Protein AF-A0A2E8F4E9-F1 (afdb_monomer)

Structure (mmCIF, N/CA/C/O backbone):
data_AF-A0A2E8F4E9-F1
#
_entry.id   AF-A0A2E8F4E9-F1
#
loop_
_atom_site.group_PDB
_atom_site.id
_atom_site.type_symbol
_atom_site.label_atom_id
_atom_site.label_alt_id
_atom_site.label_comp_id
_atom_site.label_asym_id
_atom_site.label_entity_id
_atom_site.label_seq_id
_atom_site.pdbx_PDB_ins_code
_atom_site.Cartn_x
_atom_site.Cartn_y
_atom_site.Cartn_z
_atom_site.occupancy
_atom_site.B_iso_or_equiv
_atom_site.auth_seq_id
_atom_site.auth_comp_id
_atom_site.auth_asym_id
_atom_site.auth_atom_id
_atom_site.pdbx_PDB_model_num
ATOM 1 N N . MET A 1 1 ? -16.535 14.340 0.331 1.00 29.12 1 MET A N 1
ATOM 2 C CA . MET A 1 1 ? -15.526 13.478 -0.335 1.00 29.12 1 MET A CA 1
ATOM 3 C C . MET A 1 1 ? -14.660 12.882 0.769 1.00 29.12 1 MET A C 1
ATOM 5 O O . MET A 1 1 ? -14.200 13.651 1.604 1.00 29.12 1 MET A O 1
ATOM 9 N N . ASN A 1 2 ? -14.505 11.556 0.851 1.00 28.09 2 ASN A N 1
ATOM 10 C CA . ASN A 1 2 ? -13.682 10.940 1.905 1.00 28.09 2 ASN A CA 1
ATOM 11 C C . ASN A 1 2 ? -12.221 11.308 1.661 1.00 28.09 2 ASN A C 1
ATOM 13 O O . ASN A 1 2 ? -11.731 11.204 0.534 1.00 28.09 2 ASN A O 1
ATOM 17 N N . GLN A 1 3 ? -11.556 11.822 2.688 1.00 34.25 3 GLN A N 1
ATOM 18 C CA . GLN A 1 3 ? -10.202 12.332 2.548 1.00 34.25 3 GLN A CA 1
ATOM 19 C C . GLN A 1 3 ? -9.229 11.161 2.527 1.00 34.25 3 GLN A C 1
ATOM 21 O O . GLN A 1 3 ? -9.122 10.419 3.496 1.00 34.25 3 GLN A O 1
ATOM 26 N N . ILE A 1 4 ? -8.528 11.005 1.409 1.00 37.41 4 ILE A N 1
ATOM 27 C CA . ILE A 1 4 ? -7.525 9.964 1.223 1.00 37.41 4 ILE A CA 1
ATOM 28 C C . ILE A 1 4 ? -6.157 10.594 1.475 1.00 37.41 4 ILE A C 1
ATOM 30 O O . ILE A 1 4 ? -5.684 11.411 0.686 1.00 37.41 4 ILE A O 1
ATOM 34 N N . HIS A 1 5 ? -5.528 10.239 2.595 1.00 39.94 5 HIS A N 1
ATOM 35 C CA . HIS A 1 5 ? -4.196 10.734 2.953 1.00 39.94 5 HIS A CA 1
ATOM 36 C C . HIS A 1 5 ? -3.136 9.811 2.345 1.00 39.94 5 HIS A C 1
ATOM 38 O O . HIS A 1 5 ? -2.947 8.694 2.822 1.00 39.94 5 HIS A O 1
ATOM 44 N N . PHE A 1 6 ? -2.478 10.262 1.273 1.00 36.12 6 PHE A N 1
ATOM 45 C CA . PHE A 1 6 ? -1.512 9.472 0.502 1.00 36.12 6 PHE A CA 1
ATOM 46 C C . PHE A 1 6 ? -0.058 9.702 0.936 1.00 36.12 6 PHE A C 1
ATOM 48 O O . PHE A 1 6 ? 0.428 10.829 0.970 1.00 36.12 6 PHE A O 1
ATOM 55 N N . SER A 1 7 ? 0.702 8.620 1.116 1.00 3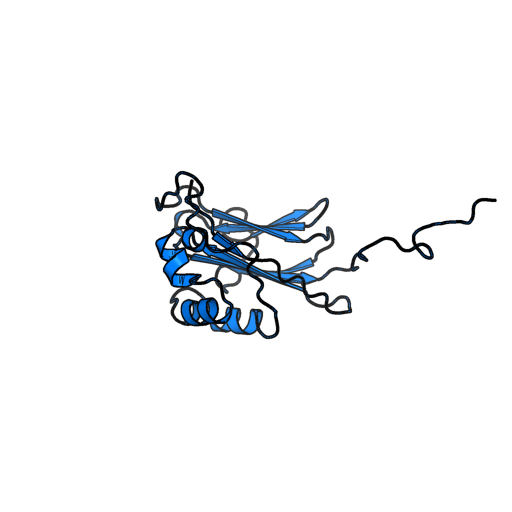6.03 7 SER A N 1
ATOM 56 C CA . SER A 1 7 ? 2.171 8.623 0.996 1.00 36.03 7 SER A CA 1
ATOM 57 C C . SER A 1 7 ? 2.674 7.199 0.681 1.00 36.03 7 SER A C 1
ATOM 59 O O . SER A 1 7 ? 2.012 6.240 1.065 1.00 36.03 7 SER A O 1
ATOM 61 N N . SER A 1 8 ? 3.776 6.905 -0.016 1.00 38.22 8 SER A N 1
ATOM 62 C CA . SER A 1 8 ? 4.520 7.565 -1.094 1.00 38.22 8 SER A CA 1
ATOM 63 C C . SER A 1 8 ? 5.255 6.486 -1.917 1.00 38.22 8 SER A C 1
ATOM 65 O O . SER A 1 8 ? 5.292 5.320 -1.539 1.00 38.22 8 SER A O 1
ATO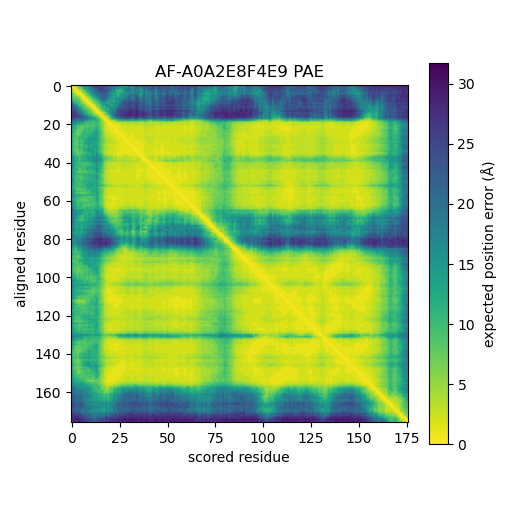M 67 N N . VAL A 1 9 ? 5.869 6.869 -3.041 1.00 39.09 9 VAL A N 1
ATOM 68 C CA . VAL A 1 9 ? 6.635 5.974 -3.925 1.00 39.09 9 VAL A CA 1
ATOM 69 C C . VAL A 1 9 ? 8.072 5.780 -3.422 1.00 39.09 9 VAL A C 1
ATOM 71 O O . VAL A 1 9 ? 8.901 6.686 -3.548 1.00 39.09 9 VAL A O 1
ATOM 74 N N . THR A 1 10 ? 8.409 4.579 -2.954 1.00 40.16 10 THR A N 1
ATOM 75 C CA . THR A 1 10 ? 9.799 4.120 -2.788 1.00 40.16 10 THR A CA 1
ATOM 76 C C . THR A 1 10 ? 10.324 3.527 -4.097 1.00 40.16 10 THR A C 1
ATOM 78 O O . THR A 1 10 ? 10.379 2.320 -4.288 1.00 40.16 10 THR A O 1
ATOM 81 N N . ASN A 1 11 ? 10.748 4.386 -5.027 1.00 41.53 11 ASN A N 1
ATOM 82 C CA . ASN A 1 11 ? 11.593 3.952 -6.142 1.00 41.53 11 ASN A CA 1
ATOM 83 C C . ASN A 1 11 ? 13.047 3.932 -5.661 1.00 41.53 11 ASN A C 1
ATOM 85 O O . ASN A 1 11 ? 13.760 4.924 -5.799 1.00 41.53 11 ASN A O 1
ATOM 89 N N . VAL A 1 12 ? 13.492 2.816 -5.083 1.00 42.34 12 VAL A N 1
ATOM 90 C CA . VAL A 1 12 ? 14.931 2.571 -4.934 1.00 42.34 12 VAL A CA 1
ATOM 91 C C . VAL A 1 12 ? 15.389 1.796 -6.164 1.00 42.34 12 VAL A C 1
ATOM 93 O O . VAL A 1 12 ? 14.951 0.672 -6.417 1.00 42.34 12 VAL A O 1
ATOM 96 N N . ARG A 1 13 ? 16.235 2.446 -6.971 1.00 46.50 13 ARG A N 1
ATOM 97 C CA . ARG A 1 13 ? 16.955 1.819 -8.081 1.00 46.50 13 ARG A CA 1
ATOM 98 C C . ARG A 1 13 ? 18.073 0.965 -7.487 1.00 46.50 13 ARG A C 1
ATOM 100 O O . ARG A 1 13 ? 19.156 1.473 -7.220 1.00 46.50 13 ARG A O 1
ATOM 107 N N . SER A 1 14 ? 17.806 -0.314 -7.266 1.00 36.91 14 SER A N 1
ATOM 108 C CA . SER A 1 14 ? 18.874 -1.295 -7.076 1.00 36.91 14 SER A CA 1
ATOM 109 C C . SER A 1 14 ? 19.534 -1.542 -8.443 1.00 36.91 14 SER A C 1
ATOM 111 O O . SER A 1 14 ? 18.808 -1.772 -9.412 1.00 36.91 14 SER A O 1
ATOM 113 N N . PRO A 1 15 ? 20.867 -1.459 -8.585 1.00 36.38 15 PRO A N 1
ATOM 114 C CA . PRO A 1 15 ? 21.525 -1.769 -9.849 1.00 36.38 15 PRO A CA 1
ATOM 115 C C . PRO A 1 15 ? 21.368 -3.269 -10.162 1.00 36.38 15 PRO A C 1
ATOM 117 O O . PRO A 1 15 ? 21.873 -4.116 -9.432 1.00 36.38 15 PRO A O 1
ATOM 120 N N . GLY A 1 16 ? 20.622 -3.584 -11.228 1.00 46.06 16 GLY A N 1
ATOM 121 C CA . GLY A 1 16 ? 20.319 -4.942 -11.708 1.00 46.06 16 GLY A CA 1
ATOM 122 C C . GLY A 1 16 ? 18.836 -5.126 -12.069 1.00 46.06 16 GLY A C 1
ATOM 123 O O . GLY A 1 16 ? 18.032 -4.224 -11.852 1.00 46.06 16 GLY A O 1
ATOM 124 N N . LEU A 1 17 ? 18.452 -6.307 -12.573 1.00 51.59 17 LEU A N 1
ATOM 125 C CA . LEU A 1 17 ? 17.052 -6.774 -12.741 1.00 51.59 17 LEU A CA 1
ATOM 126 C C . LEU A 1 17 ? 16.338 -6.993 -11.376 1.00 51.59 17 LEU A C 1
ATOM 128 O O . LEU A 1 17 ? 15.549 -7.921 -11.203 1.00 51.59 17 LEU A O 1
ATOM 132 N N . ALA A 1 18 ? 16.712 -6.200 -10.373 1.00 63.75 18 ALA A N 1
ATOM 133 C CA . ALA A 1 18 ? 16.628 -6.489 -8.952 1.00 63.75 18 ALA A CA 1
ATOM 134 C C . ALA A 1 18 ? 15.299 -6.023 -8.348 1.00 63.75 18 ALA A C 1
ATOM 136 O O . ALA A 1 18 ? 14.786 -4.958 -8.672 1.00 63.75 18 ALA A O 1
ATOM 137 N N . ASP A 1 19 ? 14.769 -6.839 -7.445 1.00 74.19 19 ASP A N 1
ATOM 138 C CA . ASP A 1 19 ? 13.473 -6.687 -6.791 1.00 74.19 19 ASP A CA 1
ATOM 139 C C . ASP A 1 19 ? 13.139 -5.259 -6.338 1.00 74.19 19 ASP A C 1
ATOM 141 O O . ASP A 1 19 ? 13.790 -4.682 -5.464 1.00 74.19 19 ASP A O 1
ATOM 145 N N . HIS A 1 20 ? 12.057 -4.718 -6.891 1.00 81.06 20 HIS A N 1
ATOM 146 C CA . HIS A 1 20 ? 11.493 -3.433 -6.512 1.00 81.06 20 HIS A CA 1
ATOM 147 C C . HIS A 1 20 ? 10.301 -3.622 -5.575 1.00 81.06 20 HIS A C 1
ATOM 149 O O . HIS A 1 20 ? 9.566 -4.605 -5.658 1.00 81.06 20 HIS A O 1
ATOM 155 N N . LYS A 1 21 ? 10.088 -2.653 -4.685 1.00 85.31 21 LYS A N 1
ATOM 156 C CA . LYS A 1 21 ? 9.056 -2.688 -3.645 1.00 85.31 21 LYS A CA 1
ATOM 157 C C . LYS A 1 21 ? 8.283 -1.376 -3.648 1.00 85.31 21 LYS A C 1
ATOM 159 O O . LYS A 1 21 ? 8.896 -0.318 -3.739 1.00 85.31 21 LYS A O 1
ATOM 164 N N . ILE A 1 22 ? 6.963 -1.430 -3.510 1.00 84.94 22 ILE A N 1
ATOM 165 C CA . ILE A 1 22 ? 6.127 -0.247 -3.269 1.00 84.94 22 ILE A CA 1
ATOM 166 C C . ILE A 1 22 ? 5.230 -0.531 -2.071 1.00 84.94 22 ILE A C 1
ATOM 168 O O . ILE A 1 22 ? 4.644 -1.606 -1.985 1.00 84.94 22 ILE A O 1
ATOM 172 N N . LEU A 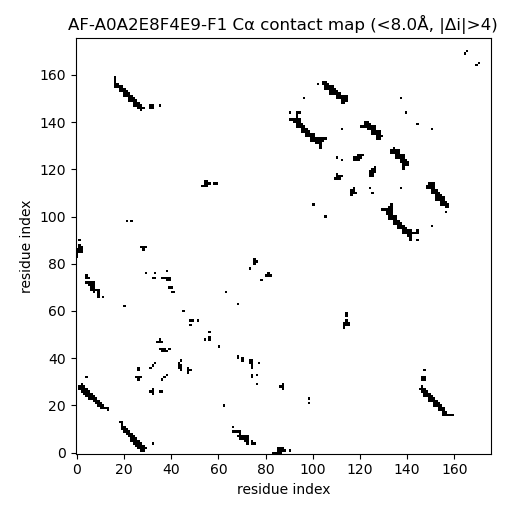1 23 ? 5.126 0.437 -1.163 1.00 86.50 23 LEU A N 1
ATOM 173 C CA . LEU A 1 23 ? 4.151 0.472 -0.079 1.00 86.50 23 LEU A CA 1
ATOM 174 C C . LEU A 1 23 ? 3.399 1.797 -0.181 1.00 86.50 23 LEU A C 1
ATOM 176 O O . LEU A 1 23 ? 4.025 2.844 -0.307 1.00 86.50 23 LEU A O 1
ATOM 180 N N . SER A 1 24 ? 2.077 1.756 -0.102 1.00 86.00 24 SER A N 1
ATOM 181 C CA . SER A 1 24 ? 1.243 2.947 0.017 1.00 86.00 24 SER A CA 1
ATOM 182 C C . SER A 1 24 ? 0.328 2.804 1.223 1.00 86.00 24 SER A C 1
ATOM 184 O O . SER A 1 24 ? -0.210 1.725 1.467 1.00 86.00 24 SER A O 1
ATOM 186 N N . ILE A 1 25 ? 0.175 3.891 1.974 1.00 85.88 25 ILE A N 1
ATOM 187 C CA . ILE A 1 25 ? -0.723 3.997 3.122 1.00 85.88 25 ILE A CA 1
ATOM 188 C C . ILE A 1 25 ? -1.850 4.979 2.803 1.00 85.88 25 ILE A C 1
ATOM 190 O O . ILE A 1 25 ? -1.627 5.985 2.126 1.00 85.88 25 ILE A O 1
ATOM 194 N N . CYS A 1 26 ? -3.047 4.659 3.282 1.00 85.38 26 CYS A N 1
ATOM 195 C CA . CYS A 1 26 ? -4.254 5.459 3.155 1.00 85.38 26 CYS A CA 1
ATOM 196 C C . CYS A 1 26 ? -5.026 5.415 4.470 1.00 85.38 26 CYS A C 1
ATOM 198 O O . CYS A 1 26 ? -5.467 4.348 4.893 1.00 85.38 26 CYS A O 1
ATOM 200 N N . ALA A 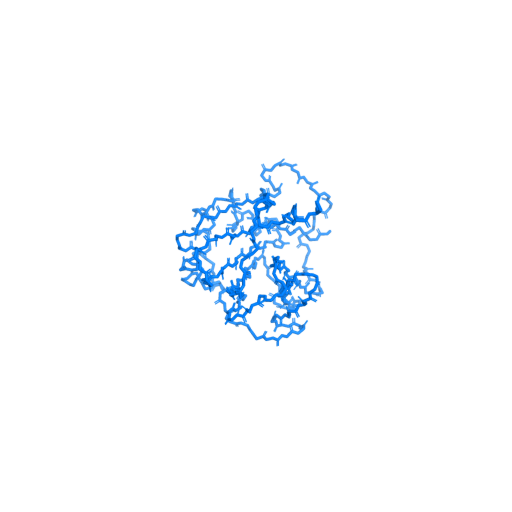1 27 ? -5.238 6.575 5.082 1.00 86.25 27 ALA A N 1
ATOM 201 C CA . ALA A 1 27 ? -6.276 6.749 6.090 1.00 86.25 27 ALA A CA 1
ATOM 202 C C . ALA A 1 27 ? -7.553 7.263 5.420 1.00 86.25 27 ALA A C 1
ATOM 204 O O . ALA A 1 27 ? -7.472 8.124 4.543 1.00 86.25 27 ALA A O 1
ATOM 205 N N . THR A 1 28 ? -8.703 6.725 5.827 1.00 84.81 28 THR A N 1
ATOM 206 C CA . THR A 1 28 ? -10.025 7.026 5.248 1.00 84.81 28 THR A CA 1
ATOM 207 C C . THR A 1 28 ? -10.808 8.070 6.045 1.00 84.81 28 THR A C 1
ATOM 209 O O . THR A 1 28 ? -11.794 8.603 5.541 1.00 84.81 28 THR A O 1
ATOM 212 N N . THR A 1 29 ? -10.361 8.376 7.267 1.00 81.88 29 THR A N 1
ATOM 213 C CA . THR A 1 29 ? -10.928 9.406 8.148 1.00 81.88 29 THR A CA 1
ATOM 214 C C . THR A 1 29 ? -9.830 10.280 8.741 1.00 81.88 29 THR A C 1
ATOM 216 O O . THR A 1 29 ? -8.664 9.875 8.837 1.00 81.88 29 THR A O 1
ATOM 219 N N . THR A 1 30 ? -10.205 11.475 9.193 1.00 78.62 30 THR A N 1
ATOM 220 C CA . THR A 1 30 ? -9.273 12.410 9.844 1.00 78.62 30 THR A CA 1
ATOM 221 C C . THR A 1 30 ? -8.690 11.801 11.118 1.00 78.62 30 THR A C 1
ATOM 223 O O . THR A 1 30 ? -7.472 11.757 11.280 1.00 78.62 30 THR A O 1
ATOM 226 N N . ALA A 1 31 ? -9.545 11.222 11.968 1.00 84.12 31 ALA A N 1
ATOM 227 C CA . ALA A 1 31 ? -9.132 10.590 13.220 1.00 84.12 31 ALA A CA 1
ATOM 228 C C . ALA A 1 31 ? -8.174 9.406 13.003 1.00 84.12 31 ALA A C 1
ATOM 230 O O . ALA A 1 31 ? -7.228 9.218 13.768 1.00 84.12 31 ALA A O 1
ATOM 231 N N . ALA A 1 32 ? -8.387 8.602 11.955 1.00 86.81 32 ALA A N 1
ATOM 232 C CA . ALA A 1 32 ? -7.472 7.516 11.624 1.00 86.81 32 ALA A CA 1
ATOM 233 C C . ALA A 1 32 ? -6.136 8.036 11.077 1.00 86.81 32 ALA A C 1
ATOM 235 O O . ALA A 1 32 ? -5.088 7.482 11.404 1.00 86.81 32 ALA A O 1
ATOM 236 N N . SER A 1 33 ? -6.158 9.112 10.289 1.00 83.19 33 SER A N 1
ATOM 237 C CA . SER A 1 33 ? -4.939 9.753 9.793 1.00 83.19 33 SER A CA 1
ATOM 238 C C . SER A 1 33 ? -4.099 10.291 10.955 1.00 83.19 33 SER A C 1
ATOM 240 O O . SER A 1 33 ? -2.940 9.907 11.103 1.00 83.19 33 SER A O 1
ATOM 242 N N . GLU A 1 34 ? -4.707 11.062 11.860 1.00 82.00 34 GLU A N 1
ATOM 243 C CA . GLU A 1 34 ? -4.047 11.593 13.061 1.00 82.00 34 GLU A CA 1
ATOM 244 C C . GLU A 1 34 ? -3.473 10.485 13.946 1.00 82.00 34 GLU A C 1
ATOM 246 O O . GLU A 1 34 ? -2.318 10.548 14.370 1.00 82.00 34 GLU A O 1
ATOM 251 N N . LYS A 1 35 ? -4.264 9.436 14.193 1.00 88.25 35 LYS A N 1
ATOM 252 C CA . LYS A 1 35 ? -3.874 8.334 15.073 1.00 88.25 35 LYS A CA 1
ATOM 253 C C . LYS A 1 35 ? -2.756 7.472 14.494 1.00 88.25 35 LYS A C 1
ATOM 255 O O . LYS A 1 35 ? -1.880 7.040 15.240 1.00 88.25 35 LYS A O 1
ATOM 260 N N . TRP A 1 36 ? -2.819 7.149 13.203 1.00 88.12 36 TRP A N 1
ATOM 261 C CA . TRP A 1 36 ? -1.965 6.115 12.617 1.00 88.12 36 TRP A CA 1
ATOM 262 C C . TRP A 1 36 ? -0.847 6.668 11.737 1.00 88.12 36 TRP A C 1
ATOM 264 O O . TRP A 1 36 ? 0.258 6.131 11.764 1.00 88.12 36 TRP A O 1
ATOM 274 N N . ILE A 1 37 ? -1.107 7.742 10.988 1.00 82.56 37 ILE A N 1
ATOM 275 C CA . ILE A 1 37 ? -0.109 8.401 10.135 1.00 82.56 37 ILE A CA 1
ATOM 276 C C . ILE A 1 37 ? 0.669 9.457 10.941 1.00 82.56 37 ILE A C 1
ATOM 278 O O . ILE A 1 37 ? 1.880 9.603 10.755 1.00 82.56 37 ILE A O 1
ATOM 282 N N . GLY A 1 38 ? 0.020 10.139 11.892 1.00 78.31 38 GLY A N 1
ATOM 283 C CA . GLY A 1 38 ? 0.677 11.056 12.833 1.00 78.31 38 GLY A CA 1
ATOM 284 C C . GLY A 1 38 ? 1.416 12.201 12.131 1.00 78.31 38 GLY A C 1
ATOM 285 O O . GLY A 1 38 ? 0.944 12.753 11.144 1.00 78.31 38 GLY A O 1
ATOM 286 N N . TYR A 1 39 ? 2.613 12.578 12.571 1.00 73.81 39 TYR A N 1
ATOM 287 C CA . TYR A 1 39 ? 3.370 13.638 11.882 1.00 73.81 39 TYR A CA 1
ATOM 288 C C . TYR A 1 39 ? 3.944 13.211 10.524 1.00 73.81 39 TYR A C 1
ATOM 290 O O . TYR A 1 39 ? 4.643 13.987 9.873 1.00 73.81 39 TYR A O 1
ATOM 298 N N . GLY A 1 40 ? 3.662 11.986 10.075 1.00 72.00 40 GLY A N 1
ATOM 299 C CA . GLY A 1 40 ? 4.134 11.503 8.792 1.00 72.00 40 GLY A CA 1
ATOM 300 C C . GLY A 1 40 ? 5.639 11.220 8.768 1.00 72.00 40 GLY A C 1
ATOM 301 O O . GLY A 1 40 ? 6.273 11.251 7.712 1.00 72.00 40 GLY A O 1
ATOM 302 N N . THR A 1 41 ? 6.244 10.946 9.922 1.00 76.56 41 THR A N 1
ATOM 303 C CA . THR A 1 41 ? 7.617 10.440 9.970 1.00 76.56 41 THR A CA 1
ATOM 304 C C . THR A 1 41 ? 7.610 8.914 9.912 1.00 76.56 41 THR A C 1
ATOM 306 O O . THR A 1 41 ? 6.662 8.265 10.357 1.00 76.56 41 THR A O 1
ATOM 309 N N . LYS A 1 42 ? 8.686 8.311 9.383 1.00 78.69 42 LYS A N 1
ATOM 310 C CA . LYS A 1 42 ? 8.848 6.847 9.402 1.00 78.69 42 LYS A CA 1
ATOM 311 C C . LYS A 1 42 ? 8.714 6.308 10.826 1.00 78.69 42 LYS A C 1
ATOM 313 O O . LYS A 1 42 ? 8.012 5.331 11.039 1.00 78.69 42 LYS A O 1
ATOM 318 N N . THR A 1 43 ? 9.380 6.951 11.781 1.00 83.38 43 THR A N 1
ATOM 319 C CA . THR A 1 43 ? 9.383 6.541 13.187 1.00 83.38 43 THR A CA 1
ATOM 320 C C . THR A 1 43 ? 7.975 6.540 13.773 1.00 83.38 43 THR A C 1
ATOM 322 O O . THR A 1 43 ? 7.573 5.531 14.348 1.00 83.38 43 THR A O 1
ATOM 325 N N . ASP A 1 44 ? 7.206 7.613 13.567 1.00 82.81 44 ASP A N 1
ATOM 326 C CA . ASP A 1 44 ? 5.845 7.722 14.106 1.00 82.81 44 ASP A CA 1
ATOM 327 C C . ASP A 1 44 ? 4.908 6.697 13.474 1.00 82.81 44 ASP A C 1
ATOM 329 O O . ASP A 1 44 ? 4.197 5.990 14.186 1.00 82.81 44 ASP A O 1
ATOM 333 N N . ILE A 1 45 ? 4.951 6.563 12.143 1.00 85.38 45 ILE A N 1
ATOM 334 C CA . ILE A 1 45 ? 4.139 5.577 11.425 1.00 85.38 45 ILE A CA 1
ATOM 335 C C . ILE A 1 45 ? 4.438 4.178 11.951 1.00 85.38 45 ILE A C 1
ATOM 337 O O . ILE A 1 45 ? 3.517 3.456 12.317 1.00 85.38 45 ILE A O 1
ATOM 341 N N . MET A 1 46 ? 5.710 3.789 12.046 1.00 88.56 46 MET 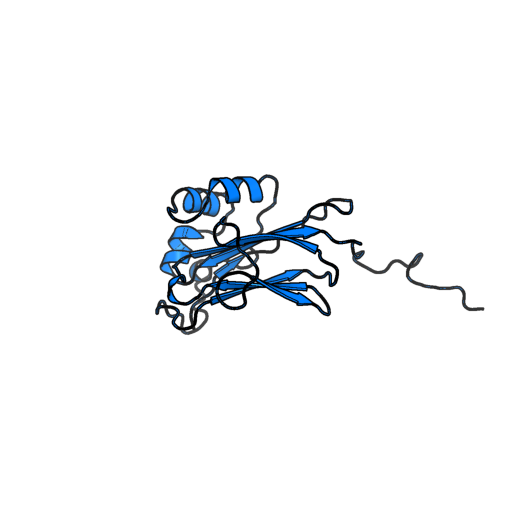A N 1
ATOM 342 C CA . MET A 1 46 ? 6.064 2.448 12.512 1.00 88.56 46 MET A CA 1
ATOM 343 C C . MET A 1 46 ? 5.653 2.222 13.974 1.00 88.56 46 MET A C 1
ATOM 345 O O . MET A 1 46 ? 5.069 1.186 14.285 1.00 88.56 46 MET A O 1
ATOM 349 N N . ALA A 1 47 ? 5.863 3.201 14.858 1.00 91.62 47 ALA A N 1
ATOM 350 C CA . ALA A 1 47 ? 5.446 3.108 16.259 1.00 91.62 47 ALA A CA 1
ATOM 351 C C . ALA A 1 47 ? 3.919 3.005 16.426 1.00 91.62 47 ALA A C 1
ATOM 353 O O . ALA A 1 47 ? 3.433 2.346 17.349 1.00 91.62 47 ALA A O 1
ATOM 354 N N . ASN A 1 48 ? 3.152 3.651 15.547 1.00 92.19 48 ASN A N 1
ATOM 355 C CA . ASN A 1 48 ? 1.695 3.594 15.562 1.00 92.19 48 ASN A CA 1
ATOM 356 C C . ASN A 1 48 ? 1.168 2.292 14.954 1.00 92.19 48 ASN A C 1
ATOM 358 O O . ASN A 1 48 ? 0.298 1.654 15.547 1.00 92.19 48 ASN A O 1
ATOM 362 N N . LEU A 1 49 ? 1.718 1.857 13.818 1.00 92.00 49 LEU A N 1
ATOM 363 C CA . LEU A 1 49 ? 1.344 0.600 13.165 1.00 92.00 49 LEU A CA 1
ATOM 364 C C . LEU A 1 49 ? 1.621 -0.622 14.048 1.00 92.00 49 LEU A C 1
ATOM 366 O O . LEU A 1 49 ? 0.833 -1.562 14.020 1.00 92.00 49 LEU A O 1
ATOM 370 N N . ALA A 1 50 ? 2.664 -0.584 14.884 1.00 94.81 50 ALA A N 1
ATOM 371 C CA . ALA A 1 50 ? 2.956 -1.636 15.863 1.00 94.81 50 ALA A CA 1
ATOM 372 C C . ALA A 1 50 ? 1.809 -1.879 16.865 1.00 94.81 50 ALA A C 1
ATOM 374 O O . ALA A 1 50 ? 1.716 -2.947 17.463 1.00 94.81 50 ALA A O 1
ATOM 375 N N . LYS A 1 51 ? 0.919 -0.895 17.051 1.00 95.94 51 LYS A N 1
ATOM 376 C CA . LYS A 1 51 ? -0.242 -0.970 17.953 1.00 95.94 51 LYS A CA 1
ATOM 377 C C . LYS A 1 51 ? -1.526 -1.390 17.228 1.00 95.94 51 LYS A C 1
ATOM 379 O O . LYS A 1 51 ? -2.580 -1.478 17.857 1.00 95.94 51 LYS A O 1
ATOM 384 N N . HIS A 1 52 ? -1.481 -1.583 15.909 1.00 95.19 52 HIS A N 1
ATOM 385 C CA . HIS A 1 52 ? -2.664 -1.870 15.108 1.00 95.19 52 HIS A CA 1
ATOM 386 C C . HIS A 1 52 ? -2.955 -3.377 15.079 1.00 95.19 52 HIS A C 1
ATOM 388 O O . HIS A 1 52 ? -2.157 -4.167 14.593 1.00 95.19 52 HIS A O 1
ATOM 394 N N . ASN A 1 53 ? -4.138 -3.787 15.538 1.00 93.88 53 ASN A N 1
ATOM 395 C CA . ASN A 1 53 ? -4.514 -5.201 15.702 1.00 93.88 53 ASN A CA 1
ATOM 396 C C . ASN A 1 53 ? -4.690 -5.984 14.384 1.00 93.88 53 ASN A C 1
ATOM 398 O O . ASN A 1 53 ? -4.494 -7.194 14.344 1.00 93.88 53 ASN A O 1
ATOM 402 N N . ARG A 1 54 ? -5.095 -5.302 13.310 1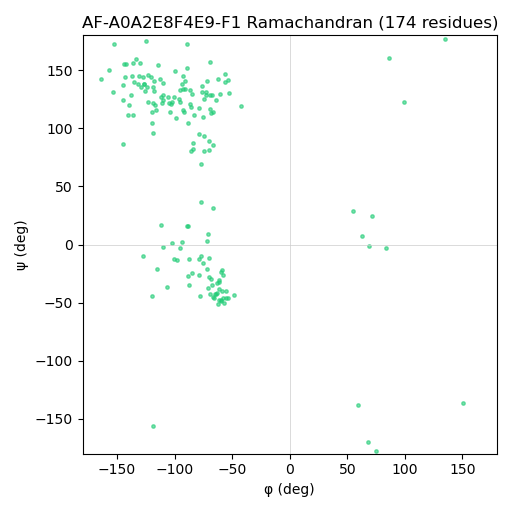.00 95.19 54 ARG A N 1
ATOM 403 C CA . ARG A 1 54 ? -5.411 -5.915 12.008 1.00 95.19 54 ARG A CA 1
ATOM 404 C C . ARG A 1 54 ? -4.213 -6.043 11.061 1.00 95.19 54 ARG A C 1
ATOM 406 O O . ARG A 1 54 ? -4.209 -6.903 10.179 1.00 95.19 54 ARG A O 1
ATOM 413 N N . ILE A 1 55 ? -3.226 -5.161 11.210 1.00 95.69 55 ILE A N 1
ATOM 414 C CA . ILE A 1 55 ? -2.104 -5.030 10.277 1.00 95.69 55 ILE A CA 1
ATOM 415 C C . ILE A 1 55 ? -1.015 -6.009 10.689 1.00 95.69 55 ILE A C 1
ATOM 417 O O . ILE A 1 55 ? -0.638 -6.066 11.858 1.00 95.69 55 ILE A O 1
ATOM 421 N N . LYS A 1 56 ? -0.465 -6.755 9.726 1.00 97.44 56 LYS A N 1
ATOM 422 C CA . LYS A 1 56 ? 0.708 -7.603 9.975 1.00 97.44 56 LYS A CA 1
ATOM 423 C C . LYS A 1 56 ? 1.965 -6.748 10.082 1.00 97.44 56 LYS A C 1
ATOM 425 O O . LYS A 1 56 ? 2.714 -6.618 9.115 1.00 97.44 56 LYS A O 1
ATOM 430 N N . PHE A 1 57 ? 2.170 -6.160 11.258 1.00 95.25 57 PHE A N 1
ATOM 431 C CA . PHE A 1 57 ? 3.266 -5.233 11.517 1.00 95.25 57 PHE A CA 1
ATOM 432 C C . PHE A 1 57 ? 4.637 -5.833 11.192 1.00 95.25 57 PHE A C 1
ATOM 434 O O . PHE A 1 57 ? 5.388 -5.196 10.464 1.00 95.25 57 PHE A O 1
ATOM 441 N N . ASP A 1 58 ? 4.914 -7.071 11.606 1.00 96.00 58 ASP A N 1
ATOM 442 C CA . ASP A 1 58 ? 6.202 -7.737 11.348 1.00 96.00 58 ASP A CA 1
ATOM 443 C C . ASP A 1 58 ? 6.552 -7.775 9.853 1.00 96.00 58 ASP A C 1
ATOM 445 O O . ASP A 1 58 ? 7.689 -7.526 9.453 1.00 96.00 58 ASP A O 1
ATOM 449 N N . TYR A 1 59 ? 5.549 -8.026 9.001 1.00 94.31 59 TYR A N 1
ATOM 450 C CA . TYR A 1 59 ? 5.733 -7.976 7.554 1.00 94.31 59 TYR A CA 1
ATOM 451 C C . TYR A 1 59 ? 6.029 -6.551 7.078 1.00 94.31 59 TYR A C 1
ATOM 453 O O . TYR A 1 59 ? 6.924 -6.357 6.260 1.00 94.31 59 TYR A O 1
ATOM 461 N N . ILE A 1 60 ? 5.284 -5.553 7.562 1.00 91.06 60 ILE A N 1
ATOM 462 C CA . ILE A 1 60 ? 5.479 -4.154 7.159 1.00 91.06 60 ILE A CA 1
ATOM 463 C C . ILE A 1 60 ? 6.859 -3.655 7.593 1.00 91.06 60 ILE A C 1
ATOM 465 O O . ILE A 1 60 ? 7.545 -3.014 6.798 1.00 91.06 60 ILE A O 1
ATOM 469 N N . GLU A 1 61 ? 7.283 -3.980 8.814 1.00 90.81 61 GLU A N 1
ATOM 470 C CA . GLU A 1 61 ? 8.593 -3.625 9.351 1.00 90.81 61 GLU A CA 1
ATOM 471 C C . GLU A 1 61 ? 9.725 -4.202 8.504 1.00 90.81 61 GLU A C 1
ATOM 473 O O . GLU A 1 61 ? 10.626 -3.461 8.095 1.00 90.81 61 GLU A O 1
ATOM 478 N N . ASP A 1 62 ? 9.654 -5.491 8.169 1.00 89.81 62 ASP A N 1
ATOM 479 C CA . ASP A 1 62 ? 10.624 -6.109 7.271 1.00 89.81 62 ASP A CA 1
ATOM 480 C C . ASP A 1 62 ? 10.579 -5.498 5.862 1.00 89.81 62 ASP A C 1
ATOM 482 O O . ASP A 1 62 ? 11.613 -5.178 5.268 1.00 89.81 62 ASP A O 1
ATOM 486 N N . PHE A 1 63 ? 9.378 -5.245 5.337 1.00 86.69 63 PHE A N 1
ATOM 487 C CA . PHE A 1 63 ? 9.191 -4.706 3.994 1.00 86.69 63 PHE A CA 1
ATOM 488 C C . PHE A 1 63 ? 9.879 -3.350 3.800 1.00 86.69 63 PHE A C 1
ATOM 490 O O . PHE A 1 63 ? 10.476 -3.114 2.745 1.00 86.69 63 PHE A O 1
ATOM 497 N N . VAL A 1 64 ? 9.821 -2.475 4.811 1.0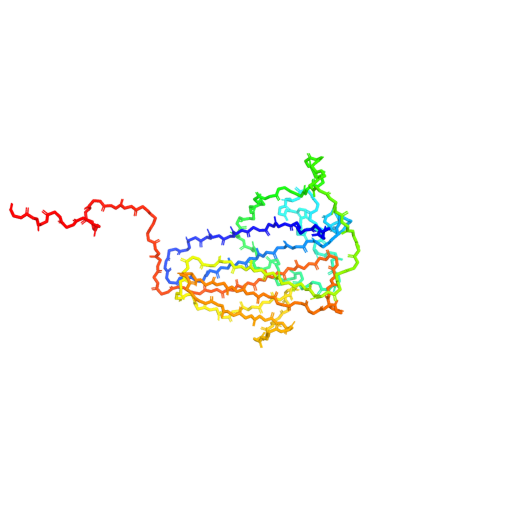0 82.62 64 VAL A N 1
ATOM 498 C CA . VAL A 1 64 ? 10.398 -1.117 4.781 1.00 82.62 64 VAL A CA 1
ATOM 499 C C . VAL A 1 64 ? 11.818 -1.032 5.351 1.00 82.62 64 VAL A C 1
ATOM 501 O O . VAL A 1 64 ? 12.394 0.066 5.435 1.00 82.62 64 VAL A O 1
ATOM 504 N N . ARG A 1 65 ? 12.405 -2.162 5.762 1.00 82.69 65 ARG A N 1
ATOM 505 C CA . ARG A 1 65 ? 13.772 -2.228 6.288 1.00 82.69 65 ARG A CA 1
ATOM 506 C C . ARG A 1 65 ? 14.764 -1.747 5.229 1.00 82.69 65 ARG A C 1
ATOM 508 O O . ARG A 1 65 ? 14.713 -2.158 4.074 1.00 82.69 65 ARG A O 1
ATOM 515 N N . GLY A 1 66 ? 15.643 -0.821 5.614 1.00 70.62 66 GLY A N 1
ATOM 516 C CA . GLY A 1 66 ? 16.631 -0.223 4.705 1.00 70.62 66 GLY A CA 1
ATOM 517 C C . GLY A 1 66 ? 16.059 0.696 3.616 1.00 70.62 66 GLY A C 1
ATOM 518 O O . GLY A 1 66 ? 16.832 1.273 2.858 1.00 70.62 66 GLY A O 1
ATOM 519 N N . LEU A 1 67 ? 14.734 0.883 3.540 1.00 68.62 67 LEU A N 1
ATOM 520 C CA . LEU A 1 67 ? 14.117 1.792 2.576 1.00 68.62 67 LEU A CA 1
ATOM 521 C C . LEU A 1 67 ? 13.925 3.197 3.175 1.00 68.62 67 LEU A C 1
ATOM 523 O O . LEU A 1 67 ? 13.404 3.319 4.297 1.00 68.62 67 LEU A O 1
ATOM 527 N N . PRO A 1 68 ? 14.289 4.267 2.441 1.00 57.59 68 PRO A N 1
ATOM 528 C CA . PRO A 1 68 ? 13.928 5.623 2.823 1.00 57.59 68 PRO A CA 1
ATOM 529 C C . PRO A 1 68 ? 12.418 5.802 2.642 1.00 57.59 68 PRO A C 1
ATOM 531 O O . PRO A 1 68 ? 11.902 5.711 1.532 1.00 57.59 68 PRO A O 1
ATOM 534 N N . VAL A 1 69 ? 11.692 6.058 3.727 1.00 57.91 69 VAL A N 1
ATOM 535 C CA . VAL A 1 69 ? 10.272 6.430 3.651 1.00 57.91 69 VAL A CA 1
ATOM 536 C C . VAL A 1 69 ? 10.217 7.937 3.436 1.00 57.91 69 VAL A C 1
ATOM 538 O O . VAL A 1 69 ? 10.728 8.692 4.257 1.00 57.91 69 VAL A O 1
ATOM 541 N N . SER A 1 70 ? 9.645 8.375 2.315 1.00 49.91 70 SER A N 1
ATOM 542 C CA . SER A 1 70 ? 9.566 9.798 1.963 1.00 49.91 70 SER A CA 1
ATOM 543 C C . SER A 1 70 ? 8.116 10.232 1.854 1.00 49.91 70 SER A C 1
ATOM 545 O O . SER A 1 70 ? 7.510 10.035 0.813 1.00 49.91 70 SER A O 1
ATOM 547 N N . ILE A 1 71 ? 7.508 10.810 2.884 1.00 55.88 71 ILE A N 1
ATOM 548 C CA . ILE A 1 71 ? 6.127 11.286 2.741 1.00 55.88 71 ILE A CA 1
ATOM 549 C C . ILE A 1 71 ? 6.099 12.480 1.788 1.00 55.88 71 ILE A C 1
ATOM 551 O O . ILE A 1 71 ? 6.666 13.528 2.070 1.00 55.88 71 ILE A O 1
ATOM 555 N N . ARG A 1 72 ? 5.478 12.288 0.617 1.00 51.00 72 ARG A N 1
ATOM 556 C CA . ARG A 1 72 ? 5.412 13.302 -0.449 1.00 51.00 72 ARG A CA 1
ATOM 557 C C . ARG A 1 72 ? 4.231 14.257 -0.297 1.00 51.00 72 ARG A C 1
ATOM 559 O O . ARG A 1 72 ? 4.202 15.285 -0.965 1.00 51.00 72 ARG A O 1
ATOM 566 N N . THR A 1 73 ? 3.285 13.931 0.575 1.00 53.66 73 THR A N 1
ATOM 567 C CA . THR A 1 73 ? 2.108 14.750 0.849 1.00 53.66 73 THR A CA 1
ATOM 568 C C . THR A 1 73 ? 1.920 14.776 2.362 1.00 53.66 73 THR A C 1
ATOM 570 O O . THR A 1 73 ? 1.666 13.719 2.939 1.00 53.66 73 THR A O 1
ATOM 573 N N . PRO A 1 74 ? 2.120 15.927 3.031 1.00 52.31 74 PRO A N 1
ATOM 574 C CA . PRO A 1 74 ? 1.883 16.028 4.466 1.00 52.31 74 PRO A CA 1
ATOM 575 C C . PRO A 1 74 ? 0.441 15.617 4.786 1.00 52.31 74 PRO A C 1
ATOM 577 O O . PRO A 1 74 ? -0.444 15.881 3.964 1.00 52.31 74 PRO A O 1
ATOM 580 N N . PRO A 1 75 ? 0.181 14.999 5.951 1.00 56.31 75 PRO A N 1
ATOM 581 C CA . PRO A 1 75 ? -1.184 14.741 6.385 1.00 56.31 75 PRO A CA 1
ATOM 582 C C . PRO A 1 75 ? -1.970 16.052 6.345 1.00 56.31 75 PRO A C 1
ATOM 584 O O . PRO A 1 75 ? -1.511 17.074 6.850 1.00 56.31 75 PRO A O 1
ATOM 587 N N . HIS A 1 76 ? -3.148 16.058 5.730 1.00 54.28 76 HIS A N 1
ATOM 588 C CA . HIS A 1 76 ? -3.843 17.312 5.423 1.00 54.28 76 HIS A CA 1
ATOM 589 C C . HIS A 1 76 ? -4.175 18.163 6.670 1.00 54.28 76 HIS A C 1
ATOM 591 O O . HIS A 1 76 ? -4.269 19.386 6.566 1.00 54.28 76 HIS A O 1
ATOM 597 N N . TYR A 1 77 ? -4.276 17.551 7.858 1.00 55.09 77 TYR A N 1
ATOM 598 C CA . TYR A 1 77 ? -4.460 18.271 9.125 1.00 55.09 77 TYR A CA 1
ATOM 599 C C . TYR A 1 77 ? -3.220 19.060 9.569 1.00 55.09 77 TYR A C 1
ATOM 601 O O . TYR A 1 77 ? -3.366 20.087 10.227 1.00 55.09 77 TYR A O 1
ATOM 609 N N . SER A 1 78 ? -2.002 18.646 9.195 1.00 53.50 78 SER A N 1
ATOM 610 C CA . SER A 1 78 ? -0.767 19.300 9.651 1.00 53.50 78 SER A CA 1
ATOM 611 C C . SER A 1 78 ? -0.504 20.639 8.957 1.00 53.50 78 SER A C 1
ATOM 613 O O . SER A 1 78 ? 0.321 21.418 9.423 1.00 53.50 78 SER A O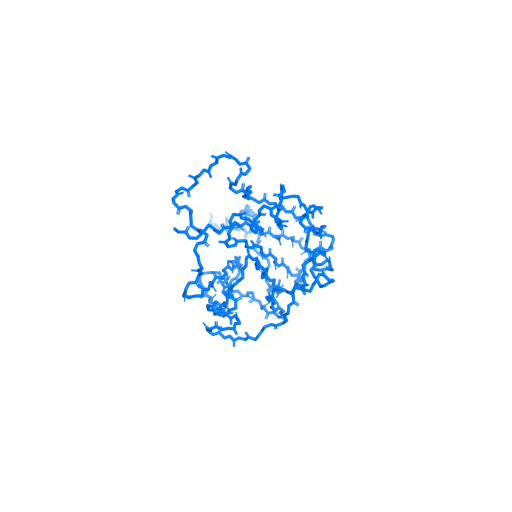 1
ATOM 615 N N . LEU A 1 79 ? -1.184 20.912 7.839 1.00 51.50 79 LEU A N 1
ATOM 616 C CA . LEU A 1 79 ? -1.033 22.145 7.060 1.00 51.50 79 LEU A CA 1
ATOM 617 C C . LEU A 1 79 ? -2.166 23.157 7.285 1.00 51.50 79 LEU A C 1
ATOM 619 O O . LEU A 1 79 ? -2.196 24.183 6.609 1.00 51.50 79 LEU A O 1
ATOM 623 N N . GLY A 1 80 ? -3.141 22.866 8.156 1.00 46.22 80 GLY A N 1
ATOM 624 C CA . GLY A 1 80 ? -4.350 23.694 8.299 1.00 46.22 80 GLY A CA 1
ATOM 625 C C . GLY A 1 80 ? -5.212 23.761 7.025 1.00 46.22 80 GLY A C 1
ATOM 626 O O . GLY A 1 80 ? -6.187 24.510 6.967 1.00 46.22 80 GLY A O 1
ATOM 627 N N . TYR A 1 81 ? -4.872 22.968 6.004 1.00 39.44 81 TYR A N 1
ATOM 628 C CA . TYR A 1 81 ? -5.593 22.868 4.746 1.00 39.44 81 TYR A CA 1
ATOM 629 C C . TYR A 1 81 ? -6.824 21.985 4.957 1.00 39.44 81 TYR A C 1
ATOM 631 O O . TYR A 1 81 ? -6.773 20.760 4.843 1.00 39.44 81 TYR A O 1
ATOM 639 N N . LYS A 1 82 ? -7.972 22.614 5.220 1.00 48.47 82 LYS A N 1
ATOM 640 C CA . LYS A 1 82 ? -9.273 21.980 4.982 1.00 48.47 82 LYS A CA 1
ATOM 641 C C . LYS A 1 82 ? -9.470 21.889 3.469 1.00 48.47 82 LYS A C 1
ATOM 643 O O . LYS A 1 82 ? -10.068 22.770 2.858 1.00 48.47 82 LYS A O 1
ATOM 648 N N . SER A 1 83 ? -8.874 20.881 2.836 1.00 45.06 83 SER A N 1
ATOM 649 C CA . SER A 1 83 ? -9.069 20.607 1.412 1.00 45.06 83 SER A CA 1
ATOM 650 C C . SER A 1 83 ? -10.520 20.159 1.180 1.00 45.06 83 SER A C 1
ATOM 652 O O . SER A 1 83 ? -10.811 18.967 1.207 1.00 45.06 83 SER A O 1
ATOM 654 N N . GLY A 1 84 ? -11.430 21.118 0.997 1.00 53.50 84 GLY A N 1
ATOM 655 C CA . GLY A 1 84 ? -12.848 20.878 0.711 1.00 53.50 84 GLY A CA 1
ATOM 656 C C . GLY A 1 84 ? -13.654 20.255 1.860 1.00 53.50 84 GLY A C 1
ATOM 657 O O . GLY A 1 84 ? -13.193 20.153 2.998 1.00 53.50 84 GLY A O 1
ATOM 658 N N . GLU A 1 85 ? -14.888 19.845 1.543 1.00 55.97 85 GLU A N 1
ATOM 659 C CA . GLU A 1 85 ? -15.760 19.071 2.435 1.00 55.97 85 GLU A CA 1
ATOM 660 C C . GLU A 1 85 ? -15.220 17.643 2.605 1.00 55.97 85 GLU A C 1
ATOM 662 O O . GLU A 1 85 ? -15.548 16.708 1.857 1.00 55.97 85 GLU A O 1
ATOM 667 N N . VAL A 1 86 ? -14.357 17.493 3.606 1.00 62.00 86 VAL A N 1
ATOM 668 C CA . VAL A 1 86 ? -13.947 16.201 4.148 1.00 62.00 86 VAL A CA 1
ATOM 669 C C . VAL A 1 86 ? -15.108 15.635 4.952 1.00 62.00 86 VAL A C 1
ATOM 671 O O . VAL A 1 86 ? -15.692 16.325 5.786 1.00 62.00 86 VAL A O 1
ATOM 674 N N . THR A 1 87 ? -15.445 14.376 4.701 1.00 70.44 87 THR A N 1
ATOM 675 C CA . THR A 1 87 ? -16.423 13.644 5.501 1.00 70.44 87 THR A CA 1
ATOM 676 C C . THR A 1 87 ? -15.785 12.372 6.031 1.00 70.44 87 THR A C 1
ATOM 678 O O . THR A 1 87 ? -15.085 11.678 5.298 1.00 70.44 87 THR A O 1
ATOM 681 N N . ASP A 1 88 ? -16.030 12.097 7.310 1.00 77.56 88 ASP A N 1
ATOM 682 C CA . ASP A 1 88 ? -15.685 10.831 7.960 1.00 77.56 88 ASP A CA 1
ATOM 683 C C . ASP A 1 88 ? -16.842 9.815 7.829 1.00 77.56 88 ASP A C 1
ATOM 685 O O . ASP A 1 88 ? -16.909 8.831 8.566 1.00 77.56 88 ASP A O 1
ATOM 689 N N . ALA A 1 89 ? -17.793 10.063 6.916 1.00 82.31 89 ALA A N 1
ATOM 690 C CA . ALA A 1 89 ? -18.878 9.134 6.643 1.00 82.31 89 ALA A CA 1
ATOM 691 C C . ALA A 1 89 ? -18.329 7.793 6.112 1.00 82.31 89 ALA A C 1
ATOM 693 O O . ALA A 1 89 ? -17.383 7.783 5.312 1.00 82.31 89 ALA A O 1
ATOM 694 N N . PRO A 1 90 ? -18.939 6.657 6.501 1.00 84.88 90 PRO A N 1
ATOM 695 C CA . PRO A 1 90 ? -18.514 5.342 6.036 1.00 84.88 90 PRO A CA 1
ATOM 696 C C . PRO A 1 90 ? -18.439 5.242 4.508 1.00 84.88 90 PRO A C 1
ATOM 698 O O . PRO A 1 90 ? -19.293 5.765 3.788 1.00 84.88 90 PRO A O 1
ATOM 701 N N . ILE A 1 91 ? -17.426 4.535 4.004 1.00 87.00 91 ILE A N 1
ATOM 702 C CA . ILE A 1 91 ? -17.250 4.308 2.566 1.00 87.00 91 ILE A CA 1
ATOM 703 C C . ILE A 1 91 ? -18.259 3.249 2.102 1.00 87.00 91 ILE A C 1
ATOM 705 O O . ILE A 1 91 ? -18.122 2.075 2.426 1.00 87.00 91 ILE A O 1
ATOM 709 N N . GLN A 1 92 ? -19.267 3.649 1.324 1.00 88.94 92 GLN A N 1
ATOM 710 C CA . GLN A 1 92 ? -20.387 2.763 0.960 1.00 88.94 92 GLN A CA 1
ATOM 711 C C . GLN A 1 92 ? -20.126 1.861 -0.253 1.00 88.94 92 GLN A C 1
ATOM 713 O O . GLN A 1 92 ? -20.747 0.812 -0.375 1.00 88.94 92 GLN A O 1
ATOM 718 N N . ASN A 1 93 ? -19.217 2.254 -1.150 1.00 90.25 93 ASN A N 1
ATOM 719 C CA . ASN A 1 93 ? -19.008 1.585 -2.443 1.00 90.25 93 ASN A CA 1
ATOM 720 C C . ASN A 1 93 ? -17.653 0.867 -2.535 1.00 90.25 93 ASN A C 1
ATOM 722 O O . ASN A 1 93 ? -17.187 0.554 -3.628 1.00 90.25 93 ASN A O 1
ATOM 726 N N . GLY A 1 94 ? -17.008 0.634 -1.391 1.00 92.25 94 GLY A N 1
ATOM 727 C CA . GLY A 1 94 ? -15.658 0.093 -1.339 1.00 92.25 94 GLY A CA 1
ATOM 728 C C . GLY A 1 94 ? -14.606 1.131 -1.710 1.00 92.25 94 GLY A C 1
ATOM 729 O O . GLY A 1 94 ? -14.889 2.310 -1.938 1.00 92.25 94 GLY A O 1
ATOM 730 N N . MET A 1 95 ? -13.360 0.682 -1.735 1.00 92.56 95 MET A N 1
ATOM 731 C CA . MET A 1 95 ? -12.205 1.525 -1.980 1.00 92.56 95 MET A CA 1
ATOM 732 C C . MET A 1 95 ? -11.249 0.854 -2.960 1.00 92.56 95 MET A C 1
ATOM 734 O O . MET A 1 95 ? -10.980 -0.342 -2.870 1.00 92.56 95 MET A O 1
ATOM 738 N N . ALA A 1 96 ? -10.696 1.657 -3.868 1.00 92.69 96 ALA A N 1
ATOM 739 C CA . ALA A 1 96 ? -9.637 1.244 -4.773 1.00 92.69 96 ALA A CA 1
ATOM 740 C C . ALA A 1 96 ? -8.365 2.056 -4.502 1.00 92.69 96 ALA A C 1
ATOM 742 O O . ALA A 1 96 ? -8.355 3.279 -4.651 1.00 92.69 96 ALA A O 1
ATOM 743 N N . MET A 1 97 ? -7.274 1.376 -4.153 1.00 92.38 97 MET A N 1
ATOM 744 C CA . MET A 1 97 ? -5.948 1.982 -4.028 1.00 92.38 97 MET A CA 1
ATOM 745 C C . MET A 1 97 ? -5.113 1.626 -5.255 1.00 92.38 97 MET A C 1
ATOM 747 O O . MET A 1 97 ? -4.893 0.452 -5.546 1.00 92.38 97 MET A O 1
ATOM 751 N N . ARG A 1 98 ? -4.649 2.636 -5.995 1.00 90.94 98 ARG A N 1
ATOM 752 C CA . ARG A 1 98 ? -3.916 2.446 -7.254 1.00 90.94 98 ARG A CA 1
ATOM 753 C C . ARG A 1 98 ? -2.452 2.814 -7.100 1.00 90.94 98 ARG A C 1
ATOM 755 O O . ARG A 1 98 ? -2.120 3.921 -6.687 1.00 90.94 98 ARG A O 1
ATOM 762 N N . VAL A 1 99 ? -1.588 1.895 -7.509 1.00 87.81 99 VAL A N 1
ATOM 763 C CA . VAL A 1 99 ? -0.143 2.089 -7.588 1.00 87.81 99 VAL A CA 1
ATOM 764 C C . VAL A 1 99 ? 0.273 2.090 -9.052 1.00 87.81 99 VAL A C 1
ATOM 766 O O . VAL A 1 99 ? -0.031 1.155 -9.790 1.00 87.81 99 VAL A O 1
ATOM 769 N N . PHE A 1 100 ? 0.987 3.134 -9.468 1.00 86.44 100 PHE A N 1
ATOM 770 C CA . PHE A 1 100 ? 1.536 3.238 -10.815 1.00 86.44 100 PHE A CA 1
ATOM 771 C C . PHE A 1 100 ? 3.019 2.868 -10.833 1.00 86.44 100 PHE A C 1
ATOM 773 O O . PHE A 1 100 ? 3.827 3.432 -10.094 1.00 86.44 100 PHE A O 1
ATOM 780 N N . ILE A 1 101 ? 3.373 1.943 -11.718 1.00 86.38 101 ILE A N 1
ATOM 781 C CA . ILE A 1 101 ? 4.739 1.536 -12.021 1.00 86.38 101 ILE A CA 1
ATOM 782 C C . ILE A 1 101 ? 5.045 2.021 -13.444 1.00 86.38 101 ILE A C 1
ATOM 784 O O . ILE A 1 101 ? 4.358 1.609 -14.385 1.00 86.38 101 ILE A O 1
ATOM 788 N N . PRO A 1 102 ? 6.081 2.852 -13.651 1.00 84.88 102 PRO A N 1
ATOM 789 C CA . PRO A 1 102 ? 6.398 3.443 -14.954 1.00 84.88 102 PRO A CA 1
ATOM 790 C C . PRO A 1 102 ? 7.097 2.453 -15.909 1.00 84.88 102 PRO A C 1
ATOM 792 O O . PRO A 1 102 ? 7.983 2.830 -16.668 1.00 84.88 102 PRO A O 1
ATOM 795 N N . TYR A 1 103 ? 6.703 1.178 -15.863 1.00 85.12 103 TYR A N 1
ATOM 796 C CA . TYR A 1 103 ? 7.234 0.092 -16.678 1.00 85.12 103 TYR A CA 1
ATOM 797 C C . TYR A 1 103 ? 6.088 -0.819 -17.115 1.00 85.12 103 TYR A C 1
ATOM 799 O O . TYR A 1 103 ? 5.506 -1.531 -16.294 1.00 85.12 103 TYR A O 1
ATOM 807 N N . ALA A 1 104 ? 5.761 -0.824 -18.410 1.00 85.44 104 ALA A N 1
ATOM 808 C CA . ALA A 1 104 ? 4.706 -1.683 -18.961 1.00 85.44 104 ALA A CA 1
ATOM 809 C C . ALA A 1 104 ? 4.998 -3.183 -18.771 1.00 85.44 104 ALA A C 1
ATOM 811 O O . ALA A 1 104 ? 4.074 -3.975 -18.601 1.00 85.44 104 ALA A O 1
ATOM 812 N N . GLY A 1 105 ? 6.282 -3.560 -18.754 1.00 84.88 105 GLY A N 1
ATOM 813 C CA . GLY A 1 105 ? 6.761 -4.929 -18.552 1.00 84.88 105 GLY A CA 1
ATOM 814 C C . GLY A 1 105 ? 6.983 -5.329 -17.091 1.00 84.88 105 GLY A C 1
ATOM 815 O O . GLY A 1 105 ? 7.692 -6.298 -16.850 1.00 84.88 105 GLY A O 1
ATOM 816 N N . ALA A 1 106 ? 6.444 -4.589 -16.115 1.00 88.56 106 ALA A N 1
ATOM 817 C CA . ALA A 1 106 ? 6.611 -4.939 -14.705 1.00 88.56 106 ALA A CA 1
ATOM 818 C C . ALA A 1 106 ? 5.951 -6.290 -14.382 1.00 88.56 106 ALA A C 1
ATOM 820 O O . ALA A 1 106 ? 4.752 -6.483 -14.615 1.00 88.56 106 ALA A O 1
ATOM 821 N N . GLU A 1 107 ? 6.721 -7.216 -13.828 1.00 91.88 107 GLU A N 1
ATOM 822 C CA . GLU A 1 107 ? 6.245 -8.499 -13.323 1.00 91.88 107 GLU A CA 1
ATOM 823 C C . GLU A 1 107 ? 5.917 -8.354 -11.838 1.00 91.88 107 GLU A C 1
ATOM 825 O O . GLU A 1 107 ? 6.806 -8.068 -11.041 1.00 91.88 107 GLU A O 1
ATOM 830 N N . ILE A 1 108 ? 4.647 -8.525 -11.468 1.00 93.31 108 ILE A N 1
ATOM 831 C CA . ILE A 1 108 ? 4.178 -8.415 -10.081 1.00 93.31 108 ILE A CA 1
ATOM 832 C C . ILE A 1 108 ? 4.144 -9.816 -9.474 1.00 93.31 108 ILE A C 1
ATOM 834 O O . ILE A 1 108 ? 3.455 -10.678 -10.020 1.00 93.31 108 ILE A O 1
ATOM 838 N N . TYR A 1 109 ? 4.853 -10.033 -8.365 1.00 93.81 109 TYR A N 1
ATOM 839 C CA . TYR A 1 109 ? 5.016 -11.377 -7.789 1.00 93.81 109 TYR A CA 1
ATOM 840 C C . TYR A 1 109 ? 4.659 -11.493 -6.295 1.00 93.81 109 TYR A C 1
ATOM 842 O O . TYR A 1 109 ? 4.576 -12.601 -5.777 1.00 93.81 109 TYR A O 1
ATOM 850 N N . ASP A 1 110 ? 4.438 -10.381 -5.590 1.00 94.69 110 ASP A N 1
ATOM 851 C CA . ASP A 1 110 ? 3.955 -10.361 -4.199 1.00 94.69 110 ASP A CA 1
ATOM 852 C C . ASP A 1 110 ? 3.032 -9.150 -4.055 1.00 94.69 110 ASP A C 1
ATOM 854 O O . ASP A 1 110 ? 3.432 -8.036 -4.393 1.00 94.69 110 ASP A O 1
ATOM 858 N N . THR A 1 111 ? 1.795 -9.364 -3.611 1.00 96.69 111 THR A N 1
ATOM 859 C CA . THR A 1 111 ? 0.750 -8.336 -3.473 1.00 96.69 111 THR A CA 1
ATOM 860 C C . THR A 1 111 ? 0.003 -8.545 -2.176 1.00 96.69 111 THR A C 1
ATOM 862 O O . THR A 1 111 ? -0.463 -9.651 -1.894 1.00 96.69 111 THR A O 1
ATOM 865 N N . ARG A 1 112 ? -0.115 -7.485 -1.374 1.00 97.81 112 ARG A N 1
ATOM 866 C CA . ARG A 1 112 ? -0.704 -7.571 -0.037 1.00 97.81 112 ARG A CA 1
ATOM 867 C C . ARG A 1 112 ? -1.531 -6.351 0.320 1.00 97.81 112 ARG A C 1
ATOM 869 O O . ARG A 1 112 ? -1.120 -5.228 0.026 1.00 97.81 112 ARG A O 1
ATOM 876 N N . ILE A 1 113 ? -2.618 -6.598 1.044 1.00 97.44 113 ILE A N 1
ATOM 877 C CA . ILE A 1 113 ? -3.426 -5.590 1.734 1.00 97.44 113 ILE A CA 1
ATOM 878 C C . ILE A 1 113 ? -3.207 -5.783 3.236 1.00 97.44 113 ILE A C 1
ATOM 880 O O . ILE A 1 113 ? -3.338 -6.888 3.758 1.00 97.44 113 ILE A O 1
ATOM 884 N N . ASP A 1 114 ? -2.791 -4.725 3.929 1.00 97.06 114 ASP A N 1
ATOM 885 C CA . ASP A 1 114 ? -2.526 -4.704 5.375 1.00 97.06 114 ASP A CA 1
ATOM 886 C C . ASP A 1 114 ? -1.517 -5.772 5.845 1.00 97.06 114 ASP A C 1
ATOM 888 O O . ASP A 1 114 ? -1.534 -6.250 6.981 1.00 97.06 114 ASP A O 1
ATOM 892 N N . GLY A 1 115 ? -0.609 -6.139 4.933 1.00 96.69 115 GLY A N 1
ATOM 893 C CA . GLY A 1 115 ? 0.418 -7.168 5.104 1.00 96.69 115 GLY A CA 1
ATOM 894 C C . GLY A 1 115 ? -0.049 -8.605 4.835 1.00 96.69 115 GLY A C 1
ATOM 895 O O . GLY A 1 115 ? 0.772 -9.528 4.840 1.00 96.69 115 GLY A O 1
ATOM 896 N N . HIS A 1 116 ? -1.332 -8.816 4.533 1.00 97.88 116 HIS A N 1
ATOM 897 C CA . HIS A 1 116 ? -1.896 -10.120 4.173 1.00 97.88 116 HIS A CA 1
ATOM 898 C C . HIS A 1 116 ? -1.847 -10.344 2.656 1.00 97.88 116 HIS A C 1
ATOM 900 O O . HIS A 1 116 ? -2.194 -9.422 1.917 1.00 97.88 116 HIS A O 1
ATOM 906 N N . PRO A 1 117 ? -1.407 -11.526 2.172 1.00 98.06 117 PRO A N 1
ATOM 907 C CA . PRO A 1 117 ? -1.426 -11.854 0.746 1.00 98.06 117 PRO A CA 1
ATOM 908 C C . PRO A 1 117 ? -2.826 -11.721 0.164 1.00 98.06 117 PRO A C 1
ATOM 910 O O . PRO A 1 117 ? -3.797 -12.119 0.803 1.00 98.06 117 PRO A O 1
ATOM 913 N N . VAL A 1 118 ? -2.907 -11.187 -1.050 1.00 98.00 118 VAL A N 1
ATOM 914 C CA . VAL A 1 118 ? -4.159 -11.111 -1.801 1.00 98.00 118 VAL A CA 1
ATOM 915 C C . VAL A 1 118 ? -3.996 -11.704 -3.187 1.00 98.00 118 VAL A C 1
ATOM 917 O O . VAL A 1 118 ? -2.949 -11.561 -3.824 1.00 98.00 118 VAL A O 1
ATOM 920 N N . GLU A 1 119 ? -5.057 -12.350 -3.650 1.00 97.75 119 GLU A N 1
ATOM 921 C CA . GLU A 1 119 ? -5.149 -12.907 -4.992 1.00 97.75 119 GLU A CA 1
ATOM 922 C C . GLU A 1 119 ? -5.714 -11.887 -5.983 1.00 97.75 119 GLU A C 1
ATOM 924 O O . GLU A 1 119 ? -6.138 -10.781 -5.624 1.00 97.75 119 GLU A O 1
ATOM 929 N N . ARG A 1 120 ? -5.694 -12.252 -7.268 1.00 97.44 120 ARG A N 1
ATOM 930 C CA . ARG A 1 120 ? -6.295 -11.415 -8.301 1.00 97.44 120 ARG A CA 1
ATOM 931 C C . ARG A 1 120 ? -7.810 -11.410 -8.162 1.00 97.44 120 ARG A C 1
ATOM 933 O O . ARG A 1 120 ? -8.423 -12.469 -8.123 1.00 97.44 120 ARG A O 1
ATOM 940 N N . SER A 1 121 ? -8.400 -10.221 -8.131 1.00 97.44 121 SER A N 1
ATOM 941 C CA . SER A 1 121 ? -9.845 -10.036 -8.016 1.00 97.44 121 SER A CA 1
ATOM 942 C C . SER A 1 121 ? -10.243 -8.610 -8.391 1.00 97.44 121 SER A C 1
ATOM 944 O O . SER A 1 121 ? -9.562 -7.639 -8.051 1.00 97.44 121 SER A O 1
ATOM 946 N N . GLU A 1 122 ? -11.381 -8.479 -9.065 1.00 95.56 122 GLU A N 1
ATOM 947 C CA . GLU A 1 122 ? -11.982 -7.183 -9.398 1.00 95.56 122 GLU A CA 1
ATOM 948 C C . GLU A 1 122 ? -12.730 -6.552 -8.212 1.00 95.56 122 GLU A C 1
ATOM 950 O O . GLU A 1 122 ? -13.039 -5.365 -8.255 1.00 95.56 122 GLU A O 1
ATOM 955 N N . VAL A 1 123 ? -12.979 -7.317 -7.141 1.00 94.62 123 VAL A N 1
ATOM 956 C CA . VAL A 1 123 ? -13.822 -6.897 -6.006 1.00 94.62 123 VAL A CA 1
ATOM 957 C C . VAL A 1 123 ? -13.056 -6.880 -4.681 1.00 94.62 123 VAL A C 1
ATOM 959 O O . VAL A 1 123 ? -13.161 -5.921 -3.924 1.00 94.62 123 VAL A O 1
ATOM 962 N N . ASP A 1 124 ? -12.265 -7.918 -4.410 1.00 96.88 124 ASP A N 1
ATOM 963 C CA . ASP A 1 124 ? -11.595 -8.141 -3.121 1.00 96.88 124 ASP A CA 1
ATOM 964 C C . ASP A 1 124 ? -10.226 -8.781 -3.359 1.00 96.88 124 ASP A C 1
ATOM 966 O O . ASP A 1 124 ? -10.090 -10.001 -3.445 1.00 96.88 124 ASP A O 1
ATOM 970 N N . GLY A 1 125 ? -9.220 -7.942 -3.597 1.00 97.44 125 GLY A N 1
ATOM 971 C CA . GLY A 1 125 ? -7.895 -8.387 -4.020 1.00 97.44 125 GLY A CA 1
ATOM 972 C C . GLY A 1 125 ? -7.198 -7.352 -4.888 1.00 97.44 125 GLY A C 1
ATOM 973 O O . GLY A 1 125 ? -7.217 -6.165 -4.568 1.00 97.44 125 GLY A O 1
ATOM 974 N N . TYR A 1 126 ? -6.558 -7.778 -5.978 1.00 98.19 126 TYR A N 1
ATOM 975 C CA . TYR A 1 126 ? -5.910 -6.841 -6.900 1.00 98.19 126 TYR A CA 1
ATOM 976 C C . TYR A 1 126 ? -6.156 -7.140 -8.381 1.00 98.19 126 TYR A C 1
ATOM 978 O O . TYR A 1 126 ? -6.379 -8.275 -8.792 1.00 98.19 126 TYR A O 1
ATOM 986 N N . MET A 1 127 ? -6.028 -6.112 -9.213 1.00 97.50 127 MET A N 1
ATOM 987 C CA . MET A 1 127 ? -6.002 -6.221 -10.669 1.00 97.50 127 MET A CA 1
ATOM 988 C C . MET A 1 127 ? -4.810 -5.455 -11.247 1.00 97.50 127 MET A C 1
ATOM 990 O O . MET A 1 127 ? -4.289 -4.523 -10.631 1.00 97.50 127 MET A O 1
ATOM 994 N N . VAL A 1 128 ? -4.376 -5.848 -12.445 1.00 96.31 128 VAL A N 1
ATOM 995 C CA . VAL A 1 128 ? -3.248 -5.226 -13.149 1.00 96.31 128 VAL A CA 1
ATOM 996 C C . VAL A 1 128 ? -3.714 -4.739 -14.513 1.00 96.31 128 VAL A C 1
ATOM 998 O O . VAL A 1 128 ? -4.187 -5.530 -15.323 1.00 96.31 128 VAL A O 1
ATOM 1001 N N . GLN A 1 129 ? -3.541 -3.448 -14.777 1.00 94.19 129 GLN A N 1
ATOM 1002 C CA . GLN A 1 129 ? -3.782 -2.823 -16.076 1.00 94.19 129 GLN A CA 1
ATOM 1003 C C . GLN A 1 129 ? -2.443 -2.405 -16.686 1.00 94.19 129 GLN A C 1
ATOM 1005 O O . GLN A 1 129 ? -1.558 -1.918 -15.978 1.00 94.19 129 GLN A O 1
ATOM 1010 N N . ARG A 1 130 ? -2.273 -2.609 -17.996 1.00 91.56 130 ARG A N 1
ATOM 1011 C CA . ARG A 1 130 ? -1.017 -2.336 -18.712 1.00 91.56 130 ARG A CA 1
ATOM 1012 C C . ARG A 1 130 ? -1.234 -1.364 -19.873 1.00 91.56 130 ARG A C 1
ATOM 1014 O O . ARG A 1 130 ? -2.255 -1.435 -20.546 1.00 91.56 130 ARG A O 1
ATOM 1021 N N . GLY A 1 131 ? -0.227 -0.523 -20.116 1.00 80.88 131 GLY A N 1
ATOM 1022 C CA . GLY A 1 131 ? -0.160 0.478 -21.186 1.00 80.88 131 GLY A CA 1
ATOM 1023 C C . GLY A 1 131 ? -0.510 1.897 -20.702 1.00 80.88 131 GLY A C 1
ATOM 1024 O O . GLY A 1 131 ? -1.598 2.085 -20.166 1.00 80.88 131 GLY A O 1
ATOM 1025 N N . PRO A 1 132 ? 0.369 2.916 -20.852 1.00 81.44 132 PRO A N 1
ATOM 1026 C CA . PRO A 1 132 ? 1.794 2.869 -21.227 1.00 81.44 132 PRO A CA 1
ATOM 1027 C C . PRO A 1 132 ? 2.732 2.422 -20.082 1.00 81.44 132 PRO A C 1
ATOM 1029 O O . PRO A 1 132 ? 3.908 2.160 -20.312 1.00 81.44 132 PRO A O 1
ATOM 1032 N N . GLY A 1 133 ? 2.229 2.318 -18.849 1.00 87.75 133 GLY A N 1
ATOM 1033 C CA . GLY A 1 133 ? 2.928 1.738 -17.694 1.00 87.75 133 GLY A CA 1
ATOM 1034 C C . GLY A 1 133 ? 2.177 0.527 -17.140 1.00 87.75 133 GLY A C 1
ATOM 1035 O O . GLY A 1 133 ? 1.404 -0.100 -17.860 1.00 87.75 133 GLY A O 1
ATOM 1036 N N . THR A 1 134 ? 2.380 0.205 -15.865 1.00 90.88 134 THR A N 1
ATOM 1037 C CA . THR A 1 134 ? 1.602 -0.818 -15.152 1.00 90.88 134 THR A CA 1
ATOM 1038 C C . THR A 1 134 ? 0.868 -0.168 -13.984 1.00 90.88 134 THR A C 1
ATOM 1040 O O . THR A 1 134 ? 1.500 0.420 -13.110 1.00 90.88 134 THR A O 1
ATOM 1043 N N . ILE A 1 135 ? -0.459 -0.271 -13.956 1.00 92.94 135 ILE A N 1
ATOM 1044 C CA . ILE A 1 135 ? -1.292 0.135 -12.820 1.00 92.94 135 ILE A CA 1
ATOM 1045 C C . ILE A 1 135 ? -1.695 -1.126 -12.067 1.00 92.94 135 ILE A C 1
ATOM 1047 O O . ILE A 1 135 ? -2.315 -2.021 -12.639 1.00 92.94 135 ILE A O 1
ATOM 1051 N N . VAL A 1 136 ? -1.361 -1.185 -10.781 1.00 94.81 136 VAL A N 1
ATOM 1052 C CA . VAL A 1 136 ? -1.851 -2.214 -9.862 1.00 94.81 136 VAL A CA 1
ATOM 1053 C C . VAL A 1 136 ? -2.919 -1.576 -8.985 1.00 94.81 136 VAL A C 1
ATOM 1055 O O . VAL A 1 136 ? -2.630 -0.650 -8.227 1.00 94.81 136 VAL A O 1
ATOM 1058 N N . GLN A 1 137 ? -4.159 -2.031 -9.129 1.00 95.69 137 GLN A N 1
ATOM 1059 C CA . GLN A 1 137 ? -5.299 -1.559 -8.349 1.00 95.69 137 GLN A CA 1
ATOM 1060 C C . GLN A 1 137 ? -5.651 -2.614 -7.306 1.00 95.69 137 GLN A C 1
ATOM 1062 O O . GLN A 1 137 ? -5.942 -3.750 -7.662 1.00 95.69 137 GLN A O 1
ATOM 1067 N N . PHE A 1 138 ? -5.633 -2.226 -6.038 1.00 97.38 138 PHE A N 1
ATOM 1068 C CA . PHE A 1 138 ? -6.093 -3.027 -4.913 1.00 97.38 138 PHE A CA 1
ATOM 1069 C C . PHE A 1 138 ? -7.528 -2.639 -4.586 1.00 97.38 138 PHE A C 1
ATOM 1071 O O . PHE A 1 138 ? -7.798 -1.458 -4.362 1.00 97.38 138 PHE A O 1
ATOM 1078 N N . ASN A 1 139 ? -8.418 -3.621 -4.567 1.00 97.31 139 ASN A N 1
ATOM 1079 C CA . ASN A 1 139 ? -9.842 -3.455 -4.320 1.00 97.31 139 ASN A CA 1
ATOM 1080 C C . ASN A 1 139 ? -10.174 -3.959 -2.918 1.00 97.31 139 ASN A C 1
ATOM 1082 O O . ASN A 1 139 ? -9.822 -5.086 -2.566 1.00 97.31 139 ASN A O 1
ATOM 1086 N N . ILE A 1 140 ? -10.830 -3.108 -2.135 1.00 96.69 140 ILE A N 1
ATOM 1087 C CA . ILE A 1 140 ? -11.325 -3.408 -0.794 1.00 96.69 140 ILE A CA 1
ATOM 1088 C C . ILE A 1 140 ? -12.843 -3.208 -0.842 1.00 96.69 140 ILE A C 1
ATOM 1090 O O . ILE A 1 140 ? -13.287 -2.075 -1.070 1.00 96.69 140 ILE A O 1
ATOM 1094 N N . PRO A 1 141 ? -13.647 -4.268 -0.672 1.00 96.56 141 PRO A N 1
ATOM 1095 C CA . PRO A 1 141 ? -15.096 -4.155 -0.748 1.00 96.56 141 PRO A CA 1
ATOM 1096 C C . PRO A 1 141 ? -15.642 -3.358 0.454 1.00 96.56 141 PRO A C 1
ATOM 1098 O O . PRO A 1 141 ? -14.955 -3.265 1.477 1.00 96.56 141 PRO A O 1
ATOM 1101 N N . PRO A 1 142 ? -16.843 -2.752 0.347 1.00 94.12 142 PRO A N 1
ATOM 1102 C CA . PRO A 1 142 ? -17.389 -1.839 1.358 1.00 94.12 142 PRO A CA 1
ATOM 1103 C C . PRO A 1 142 ? -17.310 -2.366 2.796 1.00 94.12 142 PRO A C 1
ATOM 1105 O O . PRO A 1 142 ? -16.907 -1.642 3.700 1.00 94.12 142 PRO A O 1
ATOM 1108 N N . GLU A 1 143 ? -17.631 -3.641 3.001 1.00 94.88 143 GLU A N 1
ATOM 1109 C CA . GLU A 1 143 ? -17.661 -4.311 4.302 1.00 94.88 143 GLU A CA 1
ATOM 1110 C C . GLU A 1 143 ? -16.280 -4.538 4.933 1.00 94.88 143 GLU A C 1
ATOM 1112 O O . GLU A 1 143 ? -16.193 -4.905 6.103 1.00 94.88 143 GLU A O 1
ATOM 1117 N N . LYS A 1 144 ? -15.202 -4.329 4.170 1.00 95.44 144 LYS A N 1
ATOM 1118 C CA . LYS A 1 144 ? -13.813 -4.440 4.633 1.00 95.44 144 LYS A CA 1
ATOM 1119 C C . LYS A 1 144 ? -13.097 -3.097 4.709 1.00 95.44 144 LYS A C 1
ATOM 1121 O O . LYS A 1 144 ? -11.920 -3.075 5.077 1.00 95.44 144 LYS A O 1
ATOM 1126 N N . VAL A 1 145 ? -13.757 -2.000 4.328 1.00 94.19 145 VAL A N 1
ATOM 1127 C CA . VAL A 1 145 ? -13.152 -0.673 4.421 1.00 94.19 145 VAL A CA 1
ATOM 1128 C C . VAL A 1 145 ? -13.120 -0.222 5.876 1.00 94.19 145 VAL A C 1
ATOM 1130 O O . VAL A 1 145 ? -14.137 -0.144 6.555 1.00 94.19 145 VAL A O 1
ATOM 1133 N N . GLU A 1 146 ? -11.925 0.127 6.324 1.00 92.75 146 GLU A N 1
ATOM 1134 C CA . GLU A 1 146 ? -11.592 0.523 7.682 1.00 92.75 146 GLU A CA 1
ATOM 1135 C C . GLU A 1 146 ? -10.917 1.898 7.692 1.00 92.75 146 GLU A C 1
ATOM 1137 O O . GLU A 1 146 ? -10.604 2.486 6.652 1.00 92.75 146 GLU A O 1
ATOM 1142 N N . GLY A 1 147 ? -10.650 2.413 8.895 1.00 89.62 147 GLY A N 1
ATOM 1143 C CA . GLY A 1 147 ? -10.007 3.718 9.093 1.00 89.62 147 GLY A CA 1
ATOM 1144 C C . GLY A 1 147 ? -8.624 3.856 8.436 1.00 89.62 147 GLY A C 1
ATOM 1145 O O . GLY A 1 147 ? -8.202 4.964 8.108 1.00 89.62 147 GLY A O 1
ATOM 1146 N N . LEU A 1 148 ? -7.907 2.748 8.237 1.00 91.31 148 LEU A N 1
ATOM 1147 C CA . LEU A 1 148 ? -6.550 2.723 7.694 1.00 91.31 148 LEU A CA 1
ATOM 1148 C C . LEU A 1 148 ? -6.337 1.486 6.829 1.00 91.31 148 LEU A C 1
ATOM 1150 O O . LEU A 1 148 ? -6.688 0.389 7.259 1.00 91.31 148 LEU A O 1
ATOM 1154 N N . HIS A 1 149 ? -5.683 1.660 5.683 1.00 94.12 149 HIS A N 1
ATOM 1155 C CA . HIS A 1 149 ? -5.223 0.578 4.823 1.00 94.12 149 HIS A CA 1
ATOM 1156 C C . HIS A 1 149 ? -3.809 0.806 4.299 1.00 94.12 149 HIS A C 1
ATOM 1158 O O . HIS A 1 149 ? -3.407 1.928 3.980 1.00 94.12 149 HIS A O 1
ATOM 1164 N N . LEU A 1 150 ? -3.071 -0.291 4.161 1.00 92.56 150 LEU A N 1
ATOM 1165 C CA . LEU A 1 150 ? -1.789 -0.350 3.481 1.00 92.56 150 LEU A CA 1
ATOM 1166 C C . LEU A 1 150 ? -1.880 -1.308 2.305 1.00 92.56 150 LEU A C 1
ATOM 1168 O O . LEU A 1 150 ? -2.354 -2.431 2.448 1.00 92.56 150 LEU A O 1
ATOM 1172 N N . VAL A 1 151 ? -1.343 -0.904 1.161 1.00 93.75 151 VAL A N 1
ATOM 1173 C CA . VAL A 1 151 ? -1.140 -1.805 0.026 1.00 93.75 151 VAL A CA 1
ATOM 1174 C C . VAL A 1 151 ? 0.337 -1.888 -0.272 1.00 93.75 151 VAL A C 1
ATOM 1176 O O . VAL A 1 151 ? 1.031 -0.873 -0.336 1.00 93.75 151 VAL A O 1
ATOM 1179 N N . SER A 1 152 ? 0.832 -3.108 -0.429 1.00 91.69 152 SER A N 1
ATOM 1180 C CA . SER A 1 152 ? 2.229 -3.340 -0.769 1.00 91.69 152 SER A CA 1
ATOM 1181 C C . SER A 1 152 ? 2.345 -4.299 -1.933 1.00 91.69 152 SER A C 1
ATOM 1183 O O . SER A 1 152 ? 1.546 -5.228 -2.070 1.00 91.69 152 SER A O 1
ATOM 1185 N N . LEU A 1 153 ? 3.353 -4.065 -2.764 1.00 92.38 153 LEU A N 1
ATOM 1186 C CA . LEU A 1 153 ? 3.710 -4.976 -3.832 1.00 92.38 153 LEU A CA 1
ATOM 1187 C C . LEU A 1 153 ? 5.212 -5.081 -4.019 1.00 92.38 153 LEU A C 1
ATOM 1189 O O . LEU A 1 153 ? 5.959 -4.140 -3.733 1.00 92.38 153 LEU A O 1
ATOM 1193 N N . LYS A 1 154 ? 5.629 -6.215 -4.569 1.00 90.81 154 LYS A N 1
ATOM 1194 C CA . LYS A 1 154 ? 6.965 -6.404 -5.117 1.00 90.81 154 LYS A CA 1
ATOM 1195 C C . LYS A 1 154 ? 6.881 -6.699 -6.603 1.00 90.81 154 LYS A C 1
ATOM 1197 O O . LYS A 1 154 ? 5.974 -7.403 -7.058 1.00 90.81 154 LYS A O 1
ATOM 1202 N N . TYR A 1 155 ? 7.820 -6.134 -7.349 1.00 89.00 155 TYR A N 1
ATOM 1203 C CA . TYR A 1 155 ? 7.871 -6.293 -8.790 1.00 89.00 155 TYR A CA 1
ATOM 1204 C C . TYR A 1 155 ? 9.296 -6.371 -9.325 1.00 89.00 155 TYR A C 1
ATOM 1206 O O . TYR A 1 155 ? 10.233 -5.856 -8.718 1.00 89.00 155 TYR A O 1
ATOM 1214 N N . LYS A 1 156 ? 9.447 -6.996 -10.490 1.00 88.06 156 LYS A N 1
ATOM 1215 C CA . LYS A 1 156 ? 10.675 -6.979 -11.293 1.00 88.06 156 LYS A CA 1
ATOM 1216 C C . LYS A 1 156 ? 10.417 -6.260 -12.603 1.00 88.06 156 LYS A C 1
ATOM 1218 O O . LYS A 1 156 ? 9.281 -6.210 -13.077 1.00 88.06 156 LYS A O 1
ATOM 1223 N N . VAL A 1 157 ? 11.469 -5.708 -13.196 1.00 82.88 157 VAL A N 1
ATOM 1224 C CA . VAL A 1 157 ? 11.411 -5.159 -14.553 1.00 82.88 157 VAL A CA 1
ATOM 1225 C C . VAL A 1 157 ? 12.519 -5.769 -15.403 1.00 82.88 157 VAL A C 1
ATOM 1227 O O . VAL A 1 157 ? 13.645 -5.897 -14.926 1.00 82.88 157 VAL A O 1
ATOM 1230 N N . PRO A 1 158 ? 12.227 -6.131 -16.664 1.00 72.69 158 PRO A N 1
ATOM 1231 C CA . PRO A 1 158 ? 13.207 -6.748 -17.555 1.00 72.69 158 PRO A CA 1
ATOM 1232 C C . PRO A 1 158 ? 14.274 -5.759 -18.041 1.00 72.69 158 PRO A C 1
ATOM 1234 O O . PRO A 1 158 ? 15.338 -6.164 -18.494 1.00 72.69 158 PRO A O 1
ATOM 1237 N N . ARG A 1 159 ? 13.997 -4.452 -17.987 1.00 69.75 159 ARG A N 1
ATOM 1238 C CA . ARG A 1 159 ? 14.943 -3.400 -18.360 1.00 69.75 159 ARG A CA 1
ATOM 1239 C C . ARG A 1 159 ? 14.609 -2.128 -17.598 1.00 69.75 159 ARG A C 1
ATOM 1241 O O . ARG A 1 159 ? 13.459 -1.695 -17.585 1.00 69.75 159 ARG A O 1
ATOM 1248 N N . LEU A 1 160 ? 15.621 -1.521 -16.987 1.00 70.00 160 LEU A N 1
ATOM 1249 C CA . LEU A 1 160 ? 15.492 -0.186 -16.415 1.00 70.00 160 LEU A CA 1
ATOM 1250 C C . LEU A 1 160 ? 15.517 0.846 -17.542 1.00 70.00 160 LEU A C 1
ATOM 1252 O O . LEU A 1 160 ? 16.343 0.770 -18.453 1.00 70.00 160 LEU A O 1
ATOM 1256 N N . HIS A 1 161 ? 14.620 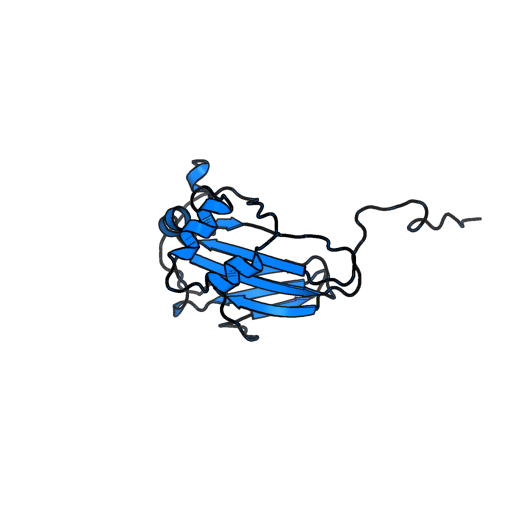1.822 -17.468 1.00 66.44 161 HIS A N 1
ATOM 1257 C CA . HIS A 1 161 ? 14.694 2.993 -18.328 1.00 66.44 161 HIS A CA 1
ATOM 1258 C C . HIS A 1 161 ? 15.801 3.884 -17.779 1.00 66.44 161 HIS A C 1
ATOM 1260 O O . HIS A 1 161 ? 15.846 4.162 -16.574 1.00 66.44 161 HIS A O 1
ATOM 1266 N N . ARG A 1 162 ? 16.702 4.336 -18.652 1.00 64.75 162 ARG A N 1
ATOM 1267 C CA . ARG A 1 162 ? 17.645 5.375 -18.262 1.00 64.75 162 ARG A CA 1
ATOM 1268 C C . ARG A 1 162 ? 16.886 6.692 -18.131 1.00 64.75 162 ARG A C 1
ATOM 1270 O O . ARG A 1 162 ? 15.979 6.984 -18.903 1.00 64.75 162 ARG A O 1
ATOM 1277 N N . GLN A 1 163 ? 17.242 7.470 -17.119 1.00 61.50 163 GLN A N 1
ATOM 1278 C CA . GLN A 1 163 ? 16.757 8.834 -16.992 1.00 61.50 163 GLN A CA 1
ATOM 1279 C C . GLN A 1 163 ? 17.651 9.766 -17.804 1.00 61.50 163 GLN A C 1
ATOM 1281 O O . GLN A 1 163 ? 18.864 9.752 -17.611 1.00 61.50 163 GLN A O 1
ATOM 1286 N N . GLY A 1 164 ? 17.031 10.591 -18.646 1.00 65.12 164 GLY A N 1
ATOM 1287 C CA . GLY A 1 164 ? 17.728 11.539 -19.511 1.00 65.12 164 GLY A CA 1
ATOM 1288 C C . GLY A 1 164 ? 18.169 10.930 -20.840 1.00 65.12 164 GLY A C 1
ATOM 1289 O O . GLY A 1 164 ? 18.263 9.707 -20.987 1.00 65.12 164 GLY A O 1
ATOM 1290 N N . PHE A 1 165 ? 18.431 11.823 -21.787 1.00 71.06 165 PHE A N 1
ATOM 1291 C CA . PHE A 1 165 ? 19.039 11.493 -23.067 1.00 71.06 165 PHE A CA 1
ATOM 1292 C C . PHE A 1 165 ? 20.554 11.667 -22.961 1.00 71.06 165 PHE A C 1
ATOM 1294 O O . PHE A 1 165 ? 21.021 12.566 -22.260 1.00 71.06 165 PHE A O 1
ATOM 1301 N N . ASP A 1 166 ? 21.312 10.827 -23.645 1.00 73.50 166 ASP A N 1
ATOM 1302 C CA . ASP A 1 166 ? 22.747 10.981 -23.830 1.00 73.50 166 ASP A CA 1
ATOM 1303 C C . ASP A 1 166 ? 23.037 11.067 -25.319 1.00 73.50 166 ASP A C 1
ATOM 1305 O O . ASP A 1 166 ? 22.394 10.423 -26.146 1.00 73.50 166 ASP A O 1
ATOM 1309 N N . GLN A 1 167 ? 24.019 11.890 -25.646 1.00 68.81 167 GLN A N 1
ATOM 1310 C CA . GLN A 1 167 ? 24.361 12.160 -27.026 1.00 68.81 167 GLN A CA 1
ATOM 1311 C C . GLN A 1 167 ? 24.957 10.930 -27.727 1.00 68.81 167 GLN A C 1
ATOM 1313 O O . GLN A 1 167 ? 24.679 10.717 -28.900 1.00 68.81 167 GLN A O 1
ATOM 1318 N N . ASP A 1 168 ? 25.723 10.106 -27.011 1.00 71.69 168 ASP A N 1
ATOM 1319 C CA . ASP A 1 168 ? 26.493 9.011 -27.604 1.00 71.69 168 ASP A CA 1
ATOM 1320 C C . ASP A 1 168 ? 25.643 7.769 -27.926 1.00 71.69 168 ASP A C 1
ATOM 1322 O O . ASP A 1 168 ? 26.007 7.005 -28.820 1.00 71.69 168 ASP A O 1
ATOM 1326 N N . SER A 1 169 ? 24.526 7.542 -27.218 1.00 69.50 169 SER A N 1
ATOM 1327 C CA . SER A 1 169 ? 23.677 6.357 -27.416 1.00 69.50 169 SER A CA 1
ATOM 1328 C C . SER A 1 169 ? 22.265 6.628 -27.941 1.00 69.50 169 SER A C 1
ATOM 1330 O O . SER A 1 169 ? 21.681 5.720 -28.532 1.00 69.50 169 SER A O 1
ATOM 1332 N N . ASP A 1 170 ? 21.724 7.844 -27.790 1.00 76.62 170 ASP A N 1
ATOM 1333 C CA . ASP A 1 170 ? 20.369 8.164 -28.275 1.00 76.62 170 ASP A CA 1
ATOM 1334 C C . ASP A 1 170 ? 20.341 8.917 -29.614 1.00 76.62 170 ASP A C 1
ATOM 1336 O O . ASP A 1 170 ? 19.273 9.051 -30.215 1.00 76.62 170 ASP A O 1
ATOM 1340 N N . TRP A 1 171 ? 21.481 9.431 -30.082 1.00 79.56 171 TRP A N 1
ATOM 1341 C CA . TRP A 1 171 ? 21.551 10.251 -31.290 1.00 79.56 171 TRP A CA 1
ATOM 1342 C C . TRP A 1 171 ? 22.385 9.545 -32.351 1.00 79.56 171 TRP A C 1
ATOM 1344 O O . TRP A 1 171 ? 23.591 9.362 -32.197 1.00 79.56 171 TRP A O 1
ATOM 1354 N N . ASP A 1 172 ? 21.753 9.184 -33.464 1.00 71.06 172 ASP A N 1
ATOM 1355 C CA . ASP A 1 172 ? 22.465 8.634 -34.612 1.00 71.06 172 ASP A CA 1
ATOM 1356 C C . ASP A 1 172 ? 23.003 9.794 -35.463 1.00 71.06 172 ASP A C 1
ATOM 1358 O O . ASP A 1 172 ? 22.391 10.225 -36.437 1.00 71.06 172 ASP A O 1
ATOM 1362 N N . PHE A 1 173 ? 24.151 10.355 -35.067 1.00 63.72 173 PHE A N 1
ATOM 1363 C CA . PHE A 1 173 ? 24.847 11.386 -35.855 1.00 63.72 173 PHE A CA 1
ATOM 1364 C C . PHE A 1 173 ? 25.492 10.834 -37.134 1.00 63.72 173 PHE A C 1
ATOM 1366 O O . PHE A 1 173 ? 26.231 11.550 -37.807 1.00 63.72 173 PHE A O 1
ATOM 1373 N N . LYS A 1 174 ? 25.219 9.579 -37.509 1.00 63.12 174 LYS A N 1
ATOM 1374 C CA . LYS A 1 174 ? 25.546 9.066 -38.840 1.00 63.12 174 LYS A CA 1
ATOM 1375 C C . LYS A 1 174 ? 24.529 9.583 -39.858 1.00 63.12 174 LYS A C 1
ATOM 1377 O O . LYS A 1 174 ? 23.713 8.829 -40.375 1.00 63.12 174 LYS A O 1
ATOM 1382 N N . ALA A 1 175 ? 24.595 10.880 -40.122 1.00 56.00 175 ALA A N 1
ATOM 1383 C CA . ALA A 1 175 ? 24.002 11.512 -41.286 1.00 56.00 175 ALA A CA 1
ATOM 1384 C C . ALA A 1 175 ? 25.138 12.176 -42.080 1.00 56.00 175 ALA A C 1
ATOM 1386 O O . ALA A 1 175 ? 25.677 13.185 -41.633 1.00 56.00 175 ALA A O 1
ATOM 1387 N N . ASP A 1 176 ? 25.484 11.503 -43.183 1.00 53.84 176 ASP A N 1
ATOM 1388 C CA . ASP A 1 176 ? 26.207 11.905 -44.405 1.00 53.84 176 ASP A CA 1
ATOM 1389 C C . ASP A 1 176 ? 27.483 12.766 -44.316 1.00 53.84 176 ASP A C 1
ATOM 1391 O O . ASP A 1 176 ? 27.411 13.989 -44.057 1.00 53.84 176 ASP A O 1
#

Mean predicted aligned error: 9.14 Å

Nearest PDB structures (foldseek):
  3cho-assembly1_A  TM=4.317E-01  e=2.350E-01  Homo sapiens
  5cu5-assembly2_B  TM=4.710E-01  e=1.233E+00  Homo sapiens
  6ydx-assembly2_B  TM=4.592E-01  e=1.473E+00  Homo sapiens
  6s04-assembly1_A  TM=2.500E-01  e=2.978E-01  uncultured bacterium pG7

Foldseek 3Di:
DFDWQWDDAQPDDDPDLDKDKGKIKTFRALVLCCQQCNQVDPVRNLVSLVPDPQAPSVLVCVRCVPTDGDGPGTSCVVVVDPPPDHDPDQDQAWDKDKDWDQALQKDWDFKDKSSHTFDDDPAAGWDWDGPPTIIIIGTGGRVRDDRMMMIMTMIGHPDDDDPDDDCPPPDPPPDD

Radius of gyration: 18.49 Å; Cα contacts (8 Å, |Δi|>4): 328; chains: 1; bounding box: 47×37×62 Å

Solvent-accessible surface area (backbone atoms only — not comparable to full-atom values): 10304 Å² total; per-residue (Å²): 86,67,46,73,45,55,34,41,87,44,82,67,85,56,94,64,75,48,82,34,53,42,52,39,42,36,19,43,24,68,70,35,30,56,64,40,39,44,90,52,42,65,68,49,27,51,64,35,41,69,73,40,90,83,42,41,40,73,54,49,54,59,71,49,57,96,53,76,76,62,64,79,44,77,49,51,77,83,70,74,50,74,79,67,70,62,37,74,67,83,62,79,84,33,48,76,51,76,46,80,40,95,38,51,70,53,45,76,81,44,45,24,52,36,59,41,80,48,56,82,27,94,52,65,21,28,43,79,48,70,72,87,24,25,39,42,36,35,26,36,39,35,93,70,62,56,48,62,50,35,42,37,39,31,34,33,43,92,68,84,81,76,84,78,87,49,70,87,82,72,49,82,78,87,69,133

Sequence (176 aa):
MNQIHFSSVTNVRSPGLADHKILSICATTTAASEKWIGYGTKTDIMANLAKHNRIKFDYIEDFVRGLPVSIRTPPHYSLGYKSGEVTDAPIQNGMAMRVFIPYAGAEIYDTRIDGHPVERSEVDGYMVQRGPGTIVQFNIPPEKVEGLHLVSLKYKVPRLHRQGFDQDSDWDFKAD

pLDDT: mean 78.06, std 19.01, range [28.09, 98.19]

Secondary structure (DSSP, 8-state):
----EEE-------SSS--EEEEEEEESSHHHIIIIITTS-HHHHHHHHTT-SSS-HHHHHHHTTTPPP--SS--GGGGT---S-------SS-EEEEEEES-TTPEEEEEEETTEE--B-SSSEEEEEESSSEEEEEEE-GGG--SEEEEEEEEE-SSPPPSS--HHHH------